Protein AF-A0A368H5H0-F1 (afdb_monomer_lite)

Radius of gyration: 12.85 Å; chains: 1; bounding box: 34×29×28 Å

Sequence (78 aa):
MRDNEKRINCLVFYSAAKNTTGLPKIDPKYLGLEKIVAVGLDNANLKALIPSNGIDVMVPKRFVDAHVDRIVNAIMKR

pLDDT: mean 92.22, std 7.1, range [57.88, 98.19]

Foldseek 3Di:
DDCPPLPAQEAEAEDQDQDCPPPAAPDPVVSNHNEYEYEHEQQRFCVVNYPPNYHYQYDHNPDDVVSVVVRVCRRVVD

Secondary structure (DSSP, 8-state):
---TT----EEEEEE--S--TTPPP---GGGT-SEEEEEEGGG---GGGS-TTSEEEE--SS--HHHHHHHHHHHHT-

Structure (mmCIF, N/CA/C/O backbone):
data_AF-A0A368H5H0-F1
#
_entry.id   AF-A0A368H5H0-F1
#
loop_
_atom_site.group_PDB
_atom_site.id
_atom_site.type_symbol
_atom_site.label_atom_id
_atom_site.label_alt_id
_atom_site.label_comp_id
_atom_site.label_asym_id
_atom_site.label_entity_id
_atom_site.label_seq_id
_atom_site.pdbx_PDB_ins_code
_atom_site.Cartn_x
_ato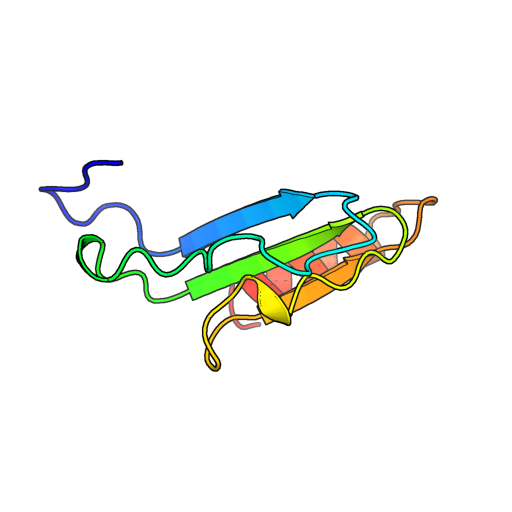m_site.Cartn_y
_atom_site.Cartn_z
_atom_site.occupancy
_atom_site.B_iso_or_equiv
_atom_site.auth_seq_id
_atom_site.auth_comp_id
_atom_site.auth_asym_id
_atom_site.auth_atom_id
_atom_site.pdbx_PDB_model_num
ATOM 1 N N . MET A 1 1 ? -13.233 11.229 3.186 1.00 68.44 1 MET A N 1
ATOM 2 C CA . MET A 1 1 ? -14.013 10.135 2.558 1.00 68.44 1 MET A CA 1
ATOM 3 C C . MET A 1 1 ? -15.132 9.770 3.518 1.00 68.44 1 MET A C 1
ATOM 5 O O . MET A 1 1 ? -14.952 9.987 4.705 1.00 68.44 1 MET A O 1
ATOM 9 N N . ARG A 1 2 ? -16.288 9.291 3.060 1.00 78.00 2 ARG A N 1
ATOM 10 C CA . ARG A 1 2 ? -17.393 8.895 3.946 1.00 78.00 2 ARG A CA 1
ATOM 11 C C . ARG A 1 2 ? -17.928 7.557 3.461 1.00 78.00 2 ARG A C 1
ATOM 13 O O . ARG A 1 2 ? -18.222 7.436 2.278 1.00 78.00 2 ARG A O 1
ATOM 20 N N . ASP A 1 3 ? -18.024 6.586 4.360 1.00 83.00 3 ASP A N 1
ATOM 21 C CA . ASP A 1 3 ? -18.472 5.229 4.044 1.00 83.00 3 ASP A CA 1
ATOM 22 C C . ASP A 1 3 ? -19.468 4.735 5.098 1.00 83.00 3 ASP A C 1
ATOM 24 O O . ASP A 1 3 ? -19.201 3.833 5.886 1.00 83.00 3 ASP A O 1
ATOM 28 N N . ASN A 1 4 ? -20.628 5.395 5.162 1.00 82.31 4 ASN A N 1
ATOM 29 C CA . ASN A 1 4 ? -21.648 5.082 6.170 1.00 82.31 4 ASN A CA 1
ATOM 30 C C . ASN A 1 4 ? -22.197 3.650 6.023 1.00 82.31 4 ASN A C 1
ATOM 32 O O . ASN A 1 4 ? -22.677 3.076 6.994 1.00 82.31 4 ASN A O 1
ATOM 36 N N . GLU A 1 5 ? -22.128 3.094 4.812 1.00 85.38 5 GLU A N 1
ATOM 37 C CA . GLU A 1 5 ? -22.613 1.755 4.465 1.00 85.38 5 GLU A CA 1
ATOM 38 C C . GLU A 1 5 ? -21.508 0.683 4.535 1.00 85.38 5 GLU A C 1
ATOM 40 O O . GLU A 1 5 ? -21.771 -0.467 4.195 1.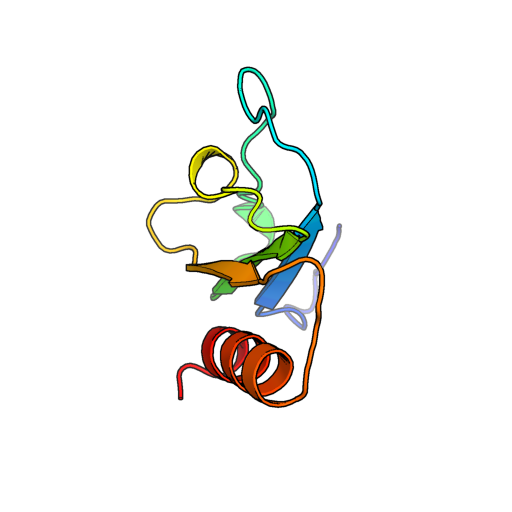00 85.38 5 GLU A O 1
ATOM 45 N N . LYS A 1 6 ? -20.286 1.032 4.978 1.00 83.31 6 LYS A N 1
ATOM 46 C CA . LYS A 1 6 ? -19.135 0.113 5.102 1.00 83.31 6 LYS A CA 1
ATOM 47 C C . LYS A 1 6 ? -18.833 -0.675 3.816 1.00 83.31 6 LYS A C 1
ATOM 49 O O . LYS A 1 6 ? -18.557 -1.873 3.856 1.00 83.31 6 LYS A O 1
ATOM 54 N N . ARG A 1 7 ? -18.923 -0.018 2.659 1.00 86.19 7 ARG A N 1
ATOM 55 C CA . ARG A 1 7 ? -18.708 -0.635 1.339 1.00 86.19 7 ARG A CA 1
ATOM 56 C C . ARG A 1 7 ? -17.236 -0.690 0.940 1.00 86.19 7 ARG A C 1
ATOM 58 O O . ARG A 1 7 ? -16.896 -1.365 -0.027 1.00 86.19 7 ARG A O 1
ATOM 65 N N . ILE A 1 8 ? -16.369 0.034 1.643 1.00 88.56 8 ILE A N 1
ATOM 66 C CA . ILE A 1 8 ? -14.942 0.132 1.354 1.00 88.56 8 ILE A CA 1
ATOM 67 C C . ILE A 1 8 ? -14.181 -0.633 2.435 1.00 88.56 8 ILE A C 1
ATOM 69 O O . ILE A 1 8 ? -14.176 -0.249 3.598 1.00 88.56 8 ILE A O 1
ATOM 73 N N . ASN A 1 9 ? -13.476 -1.690 2.042 1.00 89.25 9 ASN A N 1
ATOM 74 C CA . ASN A 1 9 ? -12.618 -2.468 2.942 1.00 89.25 9 ASN A CA 1
ATOM 75 C C . ASN A 1 9 ? -11.116 -2.274 2.667 1.00 89.25 9 ASN A C 1
ATOM 77 O O . ASN A 1 9 ? -10.286 -2.633 3.503 1.00 89.25 9 ASN A O 1
ATOM 81 N N . CYS A 1 10 ? -10.754 -1.692 1.518 1.00 92.25 10 CYS A N 1
ATOM 82 C CA . CYS A 1 10 ? -9.374 -1.504 1.086 1.00 92.25 10 CYS A CA 1
ATOM 83 C C . CYS A 1 10 ? -9.155 -0.099 0.513 1.00 92.25 10 CYS A C 1
ATOM 85 O O . CYS A 1 10 ? -9.920 0.360 -0.334 1.00 92.25 10 CYS A O 1
ATOM 87 N N . LEU A 1 11 ? -8.072 0.559 0.926 1.00 93.75 11 LEU A N 1
ATOM 88 C CA . LEU A 1 11 ? -7.567 1.789 0.315 1.00 93.75 11 LEU A CA 1
ATOM 89 C C . LEU A 1 11 ? -6.253 1.499 -0.402 1.00 93.75 11 LEU A C 1
ATOM 91 O O . LEU A 1 11 ? -5.342 0.920 0.187 1.00 93.75 11 LEU A O 1
ATOM 95 N N . VAL A 1 12 ? -6.144 1.946 -1.652 1.00 95.94 12 VAL A N 1
ATOM 96 C CA . VAL A 1 12 ? -4.909 1.862 -2.436 1.00 95.94 12 VAL A CA 1
ATOM 97 C C . VAL A 1 12 ? -4.438 3.275 -2.760 1.00 95.94 12 VAL A C 1
ATOM 99 O O . VAL A 1 12 ? -5.183 4.060 -3.342 1.00 95.94 12 VAL A O 1
ATOM 102 N N . PHE A 1 13 ? -3.213 3.609 -2.368 1.00 95.88 13 PHE A N 1
ATOM 103 C CA . PHE A 1 13 ? -2.612 4.926 -2.559 1.00 95.88 13 PHE A CA 1
ATOM 104 C C . PHE A 1 13 ? -1.373 4.822 -3.444 1.00 95.88 13 PHE A C 1
ATOM 106 O O . PHE A 1 13 ? -0.456 4.080 -3.116 1.00 95.88 13 PHE A O 1
ATOM 113 N N . TYR A 1 14 ? -1.316 5.586 -4.533 1.00 96.81 14 TYR A N 1
ATOM 114 C CA . TYR A 1 14 ? -0.165 5.618 -5.438 1.00 96.81 14 TYR A CA 1
ATOM 115 C C . TYR A 1 14 ? 0.603 6.925 -5.279 1.00 96.81 14 TYR A C 1
ATOM 117 O O . TYR A 1 14 ? 0.006 8.001 -5.275 1.00 96.81 14 TYR A O 1
ATOM 125 N N . SER A 1 15 ? 1.931 6.847 -5.200 1.00 96.62 15 SER A N 1
ATOM 126 C CA . SER A 1 15 ? 2.782 8.038 -5.198 1.00 96.62 15 SER A CA 1
ATOM 127 C C . SER A 1 15 ? 4.200 7.731 -5.667 1.00 96.62 15 SER A C 1
ATOM 129 O O . SER A 1 15 ? 4.720 6.644 -5.440 1.00 96.62 15 SER A O 1
ATOM 131 N N . ALA A 1 16 ? 4.839 8.718 -6.294 1.00 96.44 16 ALA A N 1
ATOM 132 C CA . ALA A 1 16 ? 6.267 8.706 -6.623 1.00 96.44 16 ALA A CA 1
ATOM 133 C C . ALA A 1 16 ? 7.109 9.539 -5.631 1.00 96.44 16 ALA A C 1
ATOM 135 O O . ALA A 1 16 ? 8.287 9.802 -5.884 1.00 96.44 16 ALA A O 1
ATOM 136 N N . ALA A 1 17 ? 6.514 10.002 -4.523 1.00 95.88 17 ALA A N 1
ATOM 137 C CA . ALA A 1 17 ? 7.174 10.870 -3.553 1.00 95.88 17 ALA A CA 1
ATOM 138 C C . ALA A 1 17 ? 8.390 10.178 -2.918 1.00 95.88 17 ALA A C 1
ATOM 140 O O . ALA A 1 17 ? 8.258 9.204 -2.183 1.00 95.88 17 ALA A O 1
ATOM 141 N N . LYS A 1 18 ? 9.587 10.708 -3.190 1.00 94.75 18 LYS A N 1
ATOM 142 C CA . LYS A 1 18 ? 10.858 10.162 -2.680 1.00 94.75 18 LYS A CA 1
ATOM 143 C C . LYS A 1 18 ? 11.130 10.512 -1.226 1.00 94.75 18 LYS A C 1
ATOM 145 O O . LYS A 1 18 ? 11.849 9.790 -0.548 1.00 94.75 18 LYS A O 1
ATOM 150 N N . ASN A 1 19 ? 10.583 11.635 -0.772 1.00 94.62 19 ASN A N 1
ATOM 151 C CA . ASN A 1 19 ? 10.722 12.102 0.593 1.00 94.62 19 ASN A CA 1
ATOM 152 C C . ASN A 1 19 ? 9.349 12.107 1.260 1.00 94.62 19 ASN A C 1
ATOM 154 O O . ASN A 1 19 ? 8.463 12.864 0.868 1.00 94.62 19 ASN A O 1
ATOM 158 N N . THR A 1 20 ? 9.193 11.259 2.269 1.00 94.56 20 THR A N 1
ATOM 159 C CA . THR A 1 20 ? 7.970 11.143 3.068 1.00 94.56 20 THR A CA 1
ATOM 160 C C . THR A 1 20 ? 8.059 11.893 4.396 1.00 94.56 20 THR A C 1
ATOM 162 O O . THR A 1 20 ? 7.137 11.827 5.205 1.00 94.56 20 THR A O 1
ATOM 165 N N . THR A 1 21 ? 9.172 12.581 4.657 1.00 93.94 21 THR A N 1
ATOM 166 C CA . THR A 1 21 ? 9.396 13.312 5.908 1.00 93.94 21 THR A CA 1
ATOM 167 C C . THR A 1 21 ? 8.365 14.426 6.054 1.00 93.94 21 THR A C 1
ATOM 169 O O . THR A 1 21 ? 8.178 15.227 5.143 1.00 93.94 21 THR A O 1
ATOM 172 N N . GLY A 1 22 ? 7.696 14.475 7.206 1.00 91.81 22 GLY A N 1
ATOM 173 C CA . GLY A 1 22 ? 6.691 15.497 7.513 1.00 91.81 22 GLY A CA 1
ATOM 174 C C . GLY A 1 22 ? 5.335 15.297 6.832 1.00 91.81 22 GLY A C 1
ATOM 175 O O . GLY A 1 22 ? 4.408 16.054 7.115 1.00 91.81 22 GLY A O 1
ATOM 176 N N . LEU A 1 23 ? 5.180 14.283 5.976 1.00 93.69 23 LEU A N 1
ATOM 177 C CA . LEU A 1 23 ? 3.883 13.962 5.391 1.00 93.69 23 LEU A CA 1
ATOM 178 C C . LEU A 1 23 ? 2.989 13.238 6.412 1.00 93.69 23 LEU A C 1
ATOM 180 O O . LEU A 1 23 ? 3.479 12.440 7.219 1.00 93.69 23 LEU A O 1
ATOM 184 N N . PRO A 1 24 ? 1.670 13.492 6.383 1.00 92.31 24 PRO A N 1
ATOM 185 C CA . PRO A 1 24 ? 0.739 12.838 7.287 1.00 92.31 24 PRO A CA 1
ATOM 186 C C . PRO A 1 24 ? 0.617 11.345 6.971 1.00 92.31 24 PRO A C 1
ATOM 188 O O . PRO A 1 24 ? 0.701 10.921 5.817 1.00 92.31 24 PRO A O 1
ATOM 191 N N . LYS A 1 25 ? 0.345 10.547 8.007 1.00 92.81 25 LYS A N 1
ATOM 192 C CA . LYS A 1 25 ? -0.019 9.141 7.828 1.00 92.81 25 LYS A CA 1
ATOM 193 C C . LYS A 1 25 ? -1.430 9.012 7.258 1.00 92.81 25 LYS A C 1
ATOM 195 O O . LYS A 1 25 ? -2.370 9.660 7.715 1.00 92.81 25 LYS A O 1
ATOM 200 N N . ILE A 1 26 ? -1.573 8.107 6.306 1.00 91.81 26 ILE A N 1
ATOM 201 C CA . ILE A 1 26 ? -2.818 7.632 5.722 1.00 91.81 26 ILE A CA 1
ATOM 202 C C . ILE A 1 26 ? -3.349 6.517 6.626 1.00 91.81 26 ILE A C 1
ATOM 204 O O . ILE A 1 26 ? -3.119 5.334 6.394 1.00 91.81 26 ILE A O 1
ATOM 208 N N . ASP A 1 27 ? -4.037 6.918 7.691 1.00 89.38 27 ASP A N 1
ATOM 209 C CA . ASP A 1 27 ? -4.683 6.014 8.649 1.00 89.38 27 ASP A CA 1
ATOM 210 C C . ASP A 1 27 ? -6.113 6.502 8.944 1.00 89.38 27 ASP A C 1
ATOM 212 O O . ASP A 1 27 ? -6.372 7.144 9.969 1.00 89.38 27 ASP A O 1
ATOM 216 N N . PRO A 1 28 ? -7.064 6.297 8.012 1.00 85.69 28 PRO A N 1
ATOM 217 C CA . PRO A 1 28 ? -8.440 6.737 8.190 1.00 85.69 28 PRO A CA 1
ATOM 218 C C . PRO A 1 28 ? -9.193 5.780 9.127 1.00 85.69 28 PRO A C 1
ATOM 220 O O . PRO A 1 28 ? -10.064 5.023 8.701 1.00 85.69 28 PRO A O 1
ATOM 223 N N . LYS A 1 29 ? -8.885 5.847 10.428 1.00 83.88 29 LYS A N 1
ATOM 224 C CA . LYS A 1 29 ? -9.451 4.977 11.479 1.00 83.88 29 LYS A CA 1
ATOM 225 C C . LYS A 1 29 ? -10.980 4.901 11.471 1.00 83.88 29 LYS A C 1
ATOM 227 O O . LYS A 1 29 ? -11.551 3.858 11.764 1.00 83.88 29 LYS A O 1
ATOM 232 N N . TYR A 1 30 ? -11.643 5.997 11.1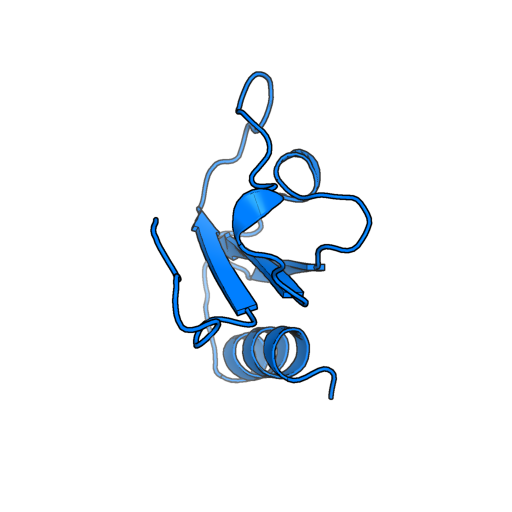06 1.00 83.38 30 TYR A N 1
ATOM 233 C CA . TYR A 1 30 ? -13.104 6.090 11.056 1.00 83.38 30 TYR A CA 1
ATOM 234 C C . TYR A 1 30 ? -13.742 5.279 9.915 1.00 83.38 30 TYR A C 1
ATOM 236 O O . TYR A 1 30 ? -14.944 5.038 9.956 1.00 83.38 30 TYR A O 1
ATOM 244 N N . LEU A 1 31 ? -12.969 4.873 8.900 1.00 84.31 31 LEU A N 1
ATOM 245 C CA . LEU A 1 31 ? -13.459 4.050 7.790 1.00 84.31 31 LEU A CA 1
ATOM 246 C C . LEU A 1 31 ? -13.423 2.551 8.104 1.00 84.31 31 LEU A C 1
ATOM 248 O O . LEU A 1 31 ? -14.015 1.780 7.362 1.00 84.31 31 LEU A O 1
ATOM 252 N N . GLY A 1 32 ? -12.735 2.122 9.169 1.00 82.75 32 GLY A N 1
ATOM 253 C CA . GLY A 1 32 ? -12.643 0.701 9.521 1.00 82.75 32 GLY A CA 1
ATOM 254 C C . GLY A 1 32 ? -12.025 -0.170 8.422 1.00 82.75 32 GLY A C 1
ATOM 255 O O . GLY A 1 32 ? -12.399 -1.331 8.292 1.00 82.75 32 GLY A O 1
ATOM 256 N N . LEU A 1 33 ? -11.115 0.391 7.617 1.00 88.25 33 LEU A N 1
ATOM 257 C CA . LEU A 1 33 ? -10.479 -0.329 6.515 1.00 88.25 33 LEU A CA 1
ATOM 258 C C . LEU A 1 33 ? -9.697 -1.535 7.036 1.00 88.25 33 LEU A C 1
ATOM 260 O O . LEU A 1 33 ? -8.873 -1.414 7.942 1.00 88.25 33 LEU A O 1
ATOM 264 N N . GLU A 1 34 ? -9.890 -2.680 6.393 1.00 89.31 34 GLU A N 1
ATOM 265 C CA . GLU A 1 34 ? -9.111 -3.885 6.669 1.00 89.31 34 GLU A CA 1
ATOM 266 C C . GLU A 1 34 ? -7.715 -3.811 6.047 1.00 89.31 34 GLU A C 1
ATOM 268 O O . GLU A 1 34 ? -6.771 -4.427 6.549 1.00 89.31 34 GLU A O 1
ATOM 273 N N . LYS A 1 35 ? -7.588 -3.089 4.924 1.00 91.62 35 LYS A N 1
ATOM 274 C CA . LYS A 1 35 ? -6.360 -3.031 4.131 1.00 91.62 35 LYS A CA 1
ATOM 275 C C . LYS A 1 35 ? -6.034 -1.614 3.686 1.00 91.62 35 LYS A C 1
ATOM 277 O O . LYS A 1 35 ? -6.880 -0.879 3.178 1.00 91.62 35 LYS A O 1
ATOM 282 N N . ILE A 1 36 ? -4.763 -1.265 3.827 1.00 95.38 36 ILE A N 1
ATOM 283 C CA . ILE A 1 36 ? -4.177 -0.045 3.280 1.00 95.38 36 ILE A CA 1
ATOM 284 C C . ILE A 1 36 ? -2.941 -0.479 2.502 1.00 95.38 36 ILE A C 1
ATOM 286 O O . ILE A 1 36 ? -2.013 -1.045 3.079 1.00 95.38 36 ILE A O 1
ATOM 290 N N . VAL A 1 37 ? -2.951 -0.247 1.194 1.00 97.00 37 VAL A N 1
ATOM 291 C CA . VAL A 1 37 ? -1.852 -0.574 0.284 1.00 97.00 37 VAL A CA 1
ATOM 292 C C . VAL A 1 37 ? -1.286 0.730 -0.265 1.00 97.00 37 VAL A C 1
ATOM 294 O O . VAL A 1 37 ? -2.005 1.497 -0.900 1.00 97.00 37 VAL A O 1
ATOM 297 N N . ALA A 1 38 ? -0.004 0.992 -0.036 1.00 97.50 38 ALA A N 1
ATOM 298 C CA . ALA A 1 38 ? 0.713 2.090 -0.668 1.00 97.50 38 ALA A CA 1
ATOM 299 C C . ALA A 1 38 ? 1.585 1.545 -1.799 1.00 97.50 38 ALA A C 1
ATOM 301 O O . ALA A 1 38 ? 2.419 0.670 -1.585 1.00 97.50 38 ALA A O 1
ATOM 302 N N . VAL A 1 39 ? 1.390 2.060 -3.008 1.00 98.19 39 VAL A N 1
ATOM 303 C CA . VAL A 1 39 ? 2.153 1.695 -4.196 1.00 98.19 39 VAL A CA 1
ATOM 304 C C . VAL A 1 39 ? 3.137 2.809 -4.521 1.00 98.19 39 VAL A C 1
ATOM 306 O O . VAL A 1 39 ? 2.772 3.903 -4.964 1.00 98.19 39 VAL A O 1
ATOM 309 N N . GLY A 1 40 ? 4.404 2.501 -4.290 1.00 98.00 40 GLY A N 1
ATOM 310 C CA . GLY A 1 40 ? 5.534 3.374 -4.531 1.00 98.00 40 GLY A CA 1
ATOM 311 C C . GLY A 1 40 ? 6.007 3.309 -5.973 1.00 98.00 40 GLY A C 1
ATOM 312 O O . GLY A 1 40 ? 6.708 2.373 -6.356 1.00 98.00 40 GLY A O 1
ATOM 313 N N . LEU A 1 41 ? 5.652 4.311 -6.773 1.00 97.44 41 LEU A N 1
ATOM 314 C CA . LEU A 1 41 ? 6.108 4.431 -8.155 1.00 97.44 41 LEU A CA 1
ATOM 315 C C . LEU A 1 41 ? 7.585 4.834 -8.205 1.00 97.44 41 LEU A C 1
ATOM 317 O O . LEU A 1 41 ? 8.073 5.588 -7.360 1.00 97.44 41 LEU A O 1
ATOM 321 N N . ASP A 1 42 ? 8.296 4.345 -9.222 1.00 96.88 42 ASP A N 1
ATOM 322 C CA . ASP A 1 42 ? 9.728 4.599 -9.401 1.00 96.88 42 ASP A CA 1
ATOM 323 C C . ASP A 1 42 ? 10.563 4.178 -8.170 1.00 96.88 42 ASP A C 1
ATOM 325 O O . ASP A 1 42 ? 11.543 4.813 -7.808 1.00 96.88 42 ASP A O 1
ATOM 329 N N . ASN A 1 43 ? 10.183 3.101 -7.484 1.00 96.81 43 ASN A N 1
ATOM 330 C CA . ASN A 1 43 ? 10.811 2.643 -6.237 1.00 96.81 43 ASN A CA 1
ATOM 331 C C . ASN A 1 43 ? 10.707 3.645 -5.065 1.00 96.81 43 ASN A C 1
ATOM 333 O O . ASN A 1 43 ? 11.583 3.685 -4.202 1.00 96.81 43 ASN A O 1
ATOM 337 N N . ALA A 1 44 ? 9.675 4.493 -5.029 1.00 97.94 44 ALA A N 1
ATOM 338 C CA . ALA A 1 44 ? 9.403 5.334 -3.863 1.00 97.94 44 ALA A CA 1
ATOM 339 C C . ALA A 1 44 ? 9.023 4.473 -2.645 1.00 97.94 44 ALA A C 1
ATOM 341 O O . ALA A 1 44 ? 8.141 3.633 -2.747 1.00 97.94 44 ALA A O 1
ATOM 342 N N . ASN A 1 45 ? 9.648 4.693 -1.489 1.00 96.75 45 ASN A N 1
ATOM 343 C CA . ASN A 1 45 ? 9.288 3.999 -0.250 1.00 96.75 45 ASN A CA 1
ATOM 344 C C . ASN A 1 45 ? 8.217 4.804 0.494 1.00 96.75 45 ASN A C 1
ATOM 346 O O . ASN A 1 45 ? 8.496 5.905 0.971 1.00 96.75 45 ASN A O 1
ATOM 350 N N . LEU A 1 46 ? 7.004 4.259 0.608 1.00 97.38 46 LEU A N 1
ATOM 351 C CA . LEU A 1 46 ? 5.862 4.934 1.228 1.00 97.38 46 LEU A CA 1
ATOM 352 C C . LEU A 1 46 ? 5.517 4.360 2.605 1.00 97.38 46 LEU A C 1
ATOM 354 O O . LEU A 1 46 ? 4.532 4.778 3.215 1.00 97.38 46 LEU A O 1
ATOM 358 N N . LYS A 1 47 ? 6.343 3.454 3.143 1.00 95.88 47 LYS A N 1
ATOM 359 C CA . LYS A 1 47 ? 6.104 2.769 4.422 1.00 95.88 47 LYS A CA 1
ATOM 360 C C . LYS A 1 47 ? 5.846 3.727 5.588 1.00 95.88 47 LYS A C 1
ATOM 362 O O . LYS A 1 47 ? 5.064 3.414 6.479 1.00 95.88 47 LYS A O 1
ATOM 367 N N . ALA A 1 48 ? 6.473 4.904 5.586 1.00 95.75 48 ALA A N 1
ATOM 368 C CA . ALA A 1 48 ? 6.270 5.917 6.623 1.00 95.75 48 ALA A CA 1
ATOM 369 C C . ALA A 1 48 ? 4.863 6.549 6.602 1.00 95.75 48 ALA A C 1
ATOM 371 O O . ALA A 1 48 ? 4.419 7.071 7.626 1.00 95.75 48 ALA A O 1
ATOM 372 N N . LEU A 1 49 ? 4.169 6.498 5.458 1.00 96.38 49 LEU A N 1
ATOM 373 C CA . LEU A 1 49 ? 2.849 7.098 5.253 1.00 96.38 49 LEU A CA 1
ATOM 374 C C . LEU A 1 49 ? 1.700 6.165 5.620 1.00 96.38 49 LEU A C 1
ATOM 376 O O . LEU A 1 49 ? 0.558 6.599 5.593 1.00 96.38 49 LEU A O 1
ATOM 380 N N . ILE A 1 50 ? 1.958 4.905 5.950 1.00 95.19 50 ILE A N 1
ATOM 381 C CA . ILE A 1 50 ? 0.916 3.921 6.258 1.00 95.19 50 ILE A CA 1
ATOM 382 C C . ILE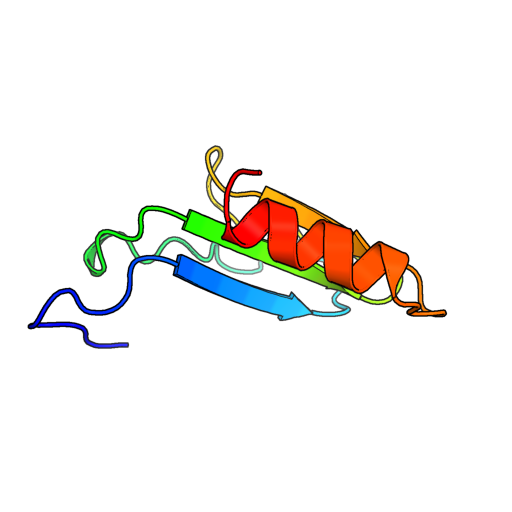 A 1 50 ? 1.055 3.419 7.702 1.00 95.19 50 ILE A C 1
ATOM 384 O O . ILE A 1 50 ? 2.129 3.534 8.305 1.00 95.19 50 ILE A O 1
ATOM 388 N N . PRO A 1 51 ? -0.024 2.901 8.314 1.00 93.38 51 PRO A N 1
ATOM 389 C CA . PRO A 1 51 ? 0.069 2.247 9.615 1.00 93.38 51 PRO A CA 1
ATOM 390 C C . PRO A 1 51 ? 0.878 0.943 9.526 1.00 93.38 51 PRO A C 1
ATOM 392 O O . PRO A 1 51 ? 1.151 0.430 8.443 1.00 93.38 51 PRO A O 1
ATOM 395 N N . SER A 1 52 ? 1.270 0.389 10.676 1.00 91.00 52 SER A N 1
ATOM 396 C CA . SER A 1 52 ? 2.138 -0.800 10.756 1.00 91.00 52 SER A CA 1
ATOM 397 C C . SER A 1 52 ? 1.548 -2.059 10.111 1.00 91.00 52 SER A C 1
ATOM 399 O O . SER A 1 52 ? 2.302 -2.942 9.715 1.00 91.00 52 SER A O 1
ATOM 401 N N . ASN A 1 53 ? 0.222 -2.140 10.005 1.00 89.38 53 ASN A N 1
ATOM 402 C CA . ASN A 1 53 ? -0.514 -3.212 9.335 1.00 89.38 53 ASN A CA 1
ATOM 403 C C . ASN A 1 53 ? -0.780 -2.939 7.841 1.00 89.38 53 ASN A C 1
ATOM 405 O O . ASN A 1 53 ? -1.404 -3.769 7.180 1.00 89.38 53 ASN A O 1
ATOM 409 N N . GLY A 1 54 ? -0.355 -1.786 7.315 1.00 93.69 54 GLY A N 1
ATOM 410 C CA . GLY A 1 54 ? -0.419 -1.476 5.892 1.00 93.69 54 GLY A CA 1
ATOM 411 C C . GLY A 1 54 ? 0.664 -2.203 5.091 1.00 93.69 54 GLY A C 1
ATOM 412 O O . GLY A 1 54 ? 1.673 -2.654 5.634 1.00 93.69 54 GLY A O 1
ATOM 413 N N . ILE A 1 55 ? 0.464 -2.293 3.778 1.00 96.31 55 ILE A N 1
ATOM 414 C CA . ILE A 1 55 ? 1.393 -2.935 2.845 1.00 96.31 55 ILE A CA 1
ATOM 415 C C . ILE A 1 55 ? 2.009 -1.865 1.945 1.00 96.31 55 ILE A C 1
ATOM 417 O O . ILE A 1 55 ? 1.289 -1.126 1.280 1.00 96.31 55 ILE A O 1
ATOM 421 N N . ASP A 1 56 ? 3.336 -1.800 1.903 1.00 96.50 56 ASP A N 1
ATOM 422 C CA . ASP A 1 56 ? 4.090 -0.976 0.953 1.00 96.50 56 ASP A CA 1
ATOM 423 C C . ASP A 1 56 ? 4.562 -1.854 -0.215 1.00 96.50 56 ASP A C 1
ATOM 425 O O . ASP A 1 56 ? 5.183 -2.901 -0.012 1.00 96.50 56 ASP A O 1
ATOM 429 N N . VAL A 1 57 ? 4.237 -1.450 -1.443 1.00 97.62 57 VAL A N 1
ATOM 430 C CA . VAL A 1 57 ? 4.626 -2.134 -2.679 1.00 97.62 57 VAL A CA 1
ATOM 431 C C . VAL A 1 57 ? 5.404 -1.162 -3.553 1.00 97.62 57 VAL A C 1
ATOM 433 O O . VAL A 1 57 ? 4.832 -0.322 -4.244 1.00 97.62 57 VAL A O 1
ATOM 436 N N . MET A 1 58 ? 6.724 -1.301 -3.558 1.00 97.56 58 MET A N 1
ATOM 437 C CA . MET A 1 58 ? 7.595 -0.545 -4.456 1.00 97.56 58 MET A CA 1
ATOM 438 C C . MET A 1 58 ? 7.629 -1.190 -5.842 1.00 97.56 58 MET A C 1
ATOM 440 O O . MET A 1 58 ? 7.931 -2.383 -5.976 1.00 97.56 58 MET A O 1
ATOM 444 N N . VAL A 1 59 ? 7.358 -0.389 -6.871 1.00 97.94 59 VAL A N 1
ATOM 445 C CA . VAL A 1 59 ? 7.441 -0.794 -8.277 1.00 9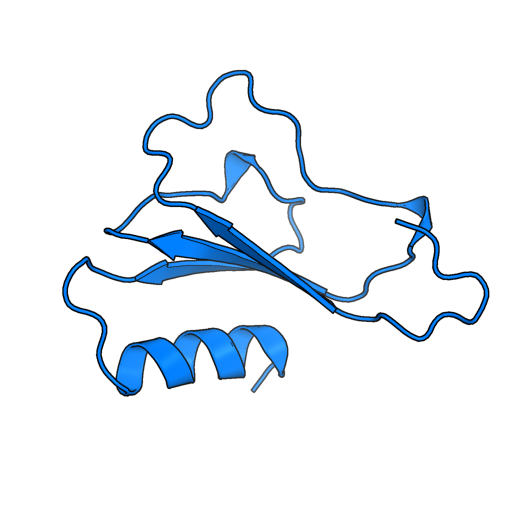7.94 59 VAL A CA 1
ATOM 446 C C . VAL A 1 59 ? 8.407 0.119 -9.035 1.00 97.94 59 VAL A C 1
ATOM 448 O O . VAL A 1 59 ? 8.411 1.334 -8.817 1.00 97.94 59 VAL A O 1
ATOM 451 N N . PRO A 1 60 ? 9.242 -0.426 -9.932 1.00 97.44 60 PRO A N 1
ATOM 452 C CA . PRO A 1 60 ? 10.198 0.371 -10.686 1.00 97.44 60 PRO A CA 1
ATOM 453 C C . PRO A 1 60 ? 9.493 1.244 -11.728 1.00 97.44 60 PRO A C 1
ATOM 455 O O . PRO A 1 60 ? 8.351 0.994 -12.113 1.00 97.44 60 PRO A O 1
ATOM 458 N N . LYS A 1 61 ? 10.212 2.248 -12.250 1.00 94.19 61 LYS A N 1
ATOM 459 C CA . LYS A 1 61 ? 9.724 3.125 -13.329 1.00 94.19 61 LYS A CA 1
ATOM 460 C C . LYS A 1 61 ? 9.242 2.340 -14.551 1.00 94.19 61 LYS A C 1
ATOM 462 O O . LYS A 1 61 ? 8.268 2.721 -15.191 1.00 94.19 61 LYS A O 1
ATOM 467 N N . ARG A 1 62 ? 9.924 1.231 -14.863 1.00 95.94 62 ARG A N 1
ATOM 468 C CA . ARG A 1 62 ? 9.479 0.266 -15.870 1.00 95.94 62 ARG A CA 1
ATOM 469 C C . ARG A 1 62 ? 8.438 -0.669 -15.256 1.00 95.94 62 ARG A C 1
ATOM 471 O O . ARG A 1 62 ? 8.770 -1.717 -14.707 1.00 95.94 62 ARG A O 1
ATOM 478 N N . PHE A 1 63 ? 7.180 -0.273 -15.365 1.00 91.31 63 PHE A N 1
ATOM 479 C CA . PHE A 1 63 ? 6.038 -1.043 -14.890 1.00 91.31 63 PHE A CA 1
ATOM 480 C C . PHE A 1 63 ? 5.677 -2.152 -15.897 1.00 91.31 63 PHE A C 1
ATOM 482 O O . PHE A 1 63 ? 5.640 -1.901 -17.097 1.00 91.31 63 PHE A O 1
ATOM 489 N N . VAL A 1 64 ? 5.475 -3.381 -15.414 1.00 96.88 64 VAL A N 1
ATOM 490 C CA . VAL A 1 64 ? 5.158 -4.578 -16.222 1.00 96.88 64 VAL A CA 1
ATOM 491 C C . VAL A 1 64 ? 4.132 -5.419 -15.468 1.00 96.88 64 VAL A C 1
ATOM 493 O O . VAL A 1 64 ? 3.941 -5.195 -14.272 1.00 96.88 64 VAL A O 1
ATOM 496 N N . ASP A 1 65 ? 3.530 -6.405 -16.124 1.00 97.94 65 ASP A N 1
ATOM 497 C CA . ASP A 1 65 ? 2.419 -7.196 -15.574 1.00 97.94 65 ASP A CA 1
ATOM 498 C C . ASP A 1 65 ? 2.748 -7.856 -14.227 1.00 97.94 65 ASP A C 1
ATOM 500 O O . ASP A 1 65 ? 1.967 -7.758 -13.287 1.00 97.94 65 ASP A O 1
ATOM 504 N N . ALA A 1 66 ? 3.968 -8.372 -14.048 1.00 97.12 66 ALA A N 1
ATOM 505 C CA . ALA A 1 66 ? 4.398 -8.932 -12.762 1.00 97.12 66 ALA A CA 1
ATOM 506 C C . ALA A 1 66 ? 4.337 -7.920 -11.591 1.00 97.12 66 ALA A C 1
ATOM 508 O O . ALA A 1 66 ? 4.193 -8.299 -10.428 1.00 97.12 66 ALA A O 1
ATOM 509 N N . HIS A 1 67 ? 4.452 -6.616 -11.864 1.00 97.50 67 HIS A N 1
ATOM 510 C CA . HIS A 1 67 ? 4.270 -5.572 -10.853 1.00 97.50 67 HIS A CA 1
ATOM 511 C C . HIS A 1 67 ? 2.790 -5.317 -10.551 1.00 97.50 67 HIS A C 1
ATOM 513 O O . HIS A 1 67 ? 2.455 -5.041 -9.399 1.00 97.50 67 HIS A O 1
ATOM 519 N N . VAL A 1 68 ? 1.913 -5.442 -11.554 1.00 96.25 68 VAL A N 1
ATOM 520 C CA . VAL A 1 68 ? 0.456 -5.418 -11.361 1.00 96.25 68 VAL A CA 1
ATOM 521 C C . VAL A 1 68 ? 0.049 -6.577 -10.458 1.00 96.25 68 VAL A C 1
ATOM 523 O O . VAL A 1 68 ? -0.619 -6.342 -9.454 1.00 96.25 68 VAL A O 1
ATOM 526 N N . ASP A 1 69 ? 0.538 -7.787 -10.733 1.00 97.12 69 ASP A N 1
ATOM 527 C CA . ASP A 1 69 ? 0.245 -8.980 -9.931 1.00 97.12 69 ASP A CA 1
ATOM 528 C C . ASP A 1 69 ? 0.634 -8.791 -8.463 1.00 97.12 69 ASP A C 1
ATOM 530 O O . ASP A 1 69 ? -0.142 -9.104 -7.561 1.00 97.12 69 ASP A O 1
ATOM 534 N N . ARG A 1 70 ? 1.801 -8.192 -8.191 1.00 96.50 70 ARG A N 1
ATOM 535 C CA . ARG A 1 70 ? 2.232 -7.873 -6.818 1.00 96.50 70 ARG A CA 1
ATOM 536 C C . ARG A 1 70 ? 1.278 -6.911 -6.109 1.00 96.50 70 ARG A C 1
ATOM 538 O O . ARG A 1 70 ? 1.002 -7.100 -4.925 1.00 96.50 70 ARG A O 1
ATOM 545 N N . ILE A 1 71 ? 0.776 -5.892 -6.808 1.00 96.69 71 ILE A N 1
ATOM 546 C CA . ILE A 1 71 ? -0.190 -4.940 -6.242 1.00 96.69 71 ILE A CA 1
ATOM 547 C C . ILE A 1 71 ? -1.533 -5.634 -5.992 1.00 96.69 71 ILE A C 1
ATOM 549 O O . ILE A 1 71 ? -2.101 -5.501 -4.909 1.00 96.69 71 ILE A O 1
ATOM 553 N N . VAL A 1 72 ? -2.028 -6.407 -6.961 1.00 96.50 72 VAL A N 1
ATOM 554 C CA . VAL A 1 72 ? -3.289 -7.149 -6.835 1.00 96.50 72 VAL A CA 1
ATOM 555 C C . VAL A 1 72 ? -3.208 -8.157 -5.689 1.00 96.50 72 VAL A C 1
ATOM 557 O O . VAL A 1 72 ? -4.130 -8.225 -4.880 1.00 96.50 72 VAL A O 1
ATOM 560 N N . ASN A 1 73 ? -2.096 -8.874 -5.534 1.00 95.69 73 ASN A N 1
ATOM 561 C CA . ASN A 1 73 ? -1.893 -9.802 -4.420 1.00 95.69 73 ASN A CA 1
ATOM 562 C C . ASN A 1 73 ? -1.876 -9.084 -3.063 1.00 95.69 73 ASN A C 1
ATOM 564 O O . ASN A 1 73 ? -2.509 -9.558 -2.117 1.00 95.69 73 ASN A O 1
ATOM 568 N N . ALA A 1 74 ? -1.264 -7.896 -2.974 1.00 95.50 74 ALA A N 1
ATOM 569 C CA . ALA A 1 74 ? -1.323 -7.063 -1.770 1.00 95.50 74 ALA A CA 1
ATOM 570 C C . ALA A 1 74 ? -2.765 -6.640 -1.425 1.00 95.50 74 ALA A C 1
ATOM 572 O O . ALA A 1 74 ? -3.172 -6.701 -0.263 1.00 95.50 74 ALA A O 1
ATOM 573 N N . ILE A 1 75 ? -3.567 -6.280 -2.432 1.00 94.62 75 ILE A N 1
ATOM 574 C CA . ILE A 1 75 ? -4.991 -5.948 -2.262 1.00 94.62 75 ILE A CA 1
ATOM 575 C C . ILE A 1 75 ? -5.789 -7.187 -1.840 1.00 94.62 75 ILE A C 1
ATOM 577 O O . ILE A 1 75 ? -6.630 -7.119 -0.942 1.00 94.62 75 ILE A O 1
ATOM 581 N N . MET A 1 76 ? -5.523 -8.343 -2.445 1.00 92.19 76 MET A N 1
ATOM 582 C CA . MET A 1 76 ? -6.323 -9.554 -2.264 1.00 92.19 76 MET A CA 1
ATOM 583 C C . MET A 1 76 ? -5.886 -10.419 -1.070 1.00 92.19 76 MET A C 1
ATOM 585 O O . MET A 1 76 ? -6.699 -11.218 -0.617 1.00 92.19 76 MET A O 1
ATOM 589 N N . LYS A 1 77 ? -4.701 -10.199 -0.466 1.00 73.06 77 LYS A N 1
ATOM 590 C CA . LYS A 1 77 ? -4.064 -11.125 0.508 1.00 73.06 77 LYS A CA 1
ATOM 591 C C . LYS A 1 77 ? -3.898 -12.540 -0.088 1.00 73.06 77 LYS A C 1
ATOM 593 O O . LYS A 1 77 ? -4.307 -13.525 0.522 1.00 73.06 77 LYS A O 1
ATOM 598 N N . ARG A 1 78 ? -3.363 -12.623 -1.305 1.00 57.88 78 ARG A N 1
ATOM 599 C CA . ARG A 1 78 ? -3.050 -13.893 -1.978 1.00 57.88 78 ARG A CA 1
ATOM 600 C 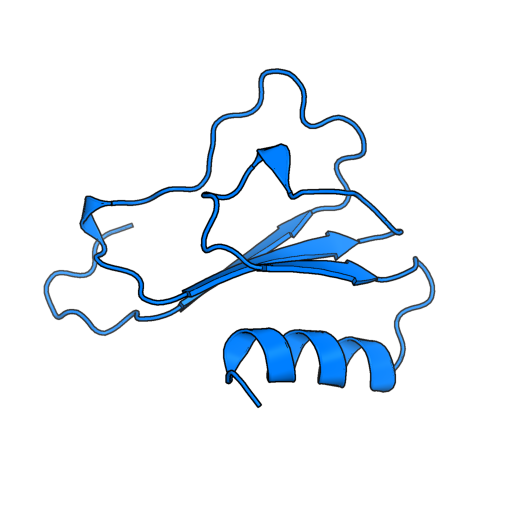C . ARG A 1 78 ? -1.551 -14.121 -2.037 1.00 57.88 78 ARG A C 1
ATOM 602 O O . ARG A 1 78 ? -0.829 -13.108 -2.174 1.00 57.88 78 ARG A O 1
#

Organism: Ancylostoma caninum (NCBI:txid29170)